Protein AF-A0A9W8HP41-F1 (afdb_monomer_lite)

InterPro domains:
  IPR009828 CYRIA/CYRIB, Rac1 binding domain [PF07159] (8-121)
  IPR039789 CYFIP-related Rac1 interactor [PTHR12422] (8-121)

Organism: NCBI:txid2761395

Radius of gyration: 20.47 Å; chains: 1; bounding box: 47×19×61 Å

Sequence (121 aa):
QRNAQYVKETFPEGDMVLRTGYELLERVRRYEDGSNEVRTAISQPTPENEAAAWQKIGPSVALLKECFEFAQSVEGVIPQILNELCNHATDEDAGRSDKNRGLARLLADLMQNAFAFDVLK

Foldseek 3Di:
DVLLVLCCVPPVLLVVLLVLLVVLLVVLVVQDDLVVLVVCCVVPVDPVSVVSSCVNCVVVVVSVVSVVVSVVSLVVRLVVLVCLLPVVVPDDDPVVVSNNVSSVVSNVSSVVSVVSVVVSD

pLDDT: mean 85.66, std 11.81, range [51.47, 97.75]

Structure (mmCIF, N/CA/C/O backbone):
data_AF-A0A9W8HP41-F1
#
_entry.id   AF-A0A9W8HP41-F1
#
loop_
_atom_site.group_PDB
_atom_site.id
_atom_site.type_symbol
_atom_site.label_atom_id
_atom_site.label_alt_id
_atom_site.label_comp_id
_atom_site.label_asym_id
_atom_site.label_entity_id
_atom_site.label_seq_id
_atom_site.pdbx_PDB_ins_code
_atom_site.Cartn_x
_atom_site.Cartn_y
_atom_site.Cartn_z
_atom_site.occupancy
_atom_site.B_iso_or_equiv
_atom_site.auth_seq_id
_atom_site.auth_comp_id
_atom_site.auth_asym_id
_atom_site.auth_atom_id
_atom_site.pdbx_PDB_model_num
ATOM 1 N N . GLN A 1 1 ? 0.804 4.533 -26.422 1.00 51.47 1 GLN A N 1
ATOM 2 C CA . GLN A 1 1 ? 0.053 3.265 -26.567 1.00 51.47 1 GLN A CA 1
ATOM 3 C C . GLN A 1 1 ? 0.988 2.055 -26.653 1.00 51.47 1 GLN A C 1
ATOM 5 O O . GLN A 1 1 ? 0.864 1.187 -25.804 1.00 51.47 1 GLN A O 1
ATOM 10 N N . ARG A 1 2 ? 1.987 2.032 -27.553 1.00 55.44 2 ARG A N 1
ATOM 11 C CA . ARG A 1 2 ? 2.953 0.917 -27.698 1.00 55.44 2 ARG A CA 1
ATOM 12 C C . ARG A 1 2 ? 3.753 0.563 -26.422 1.00 55.44 2 ARG A C 1
ATOM 14 O O . ARG A 1 2 ? 3.893 -0.610 -26.106 1.00 55.44 2 ARG A O 1
ATOM 21 N N . ASN A 1 3 ? 4.185 1.557 -25.639 1.00 59.59 3 ASN A N 1
ATOM 22 C CA . ASN A 1 3 ? 4.980 1.320 -24.416 1.00 59.59 3 ASN A CA 1
ATOM 23 C C . ASN A 1 3 ? 4.161 0.698 -23.273 1.00 59.59 3 ASN A C 1
ATOM 25 O O . ASN A 1 3 ? 4.657 -0.164 -22.560 1.00 59.59 3 ASN A O 1
ATOM 29 N N . ALA A 1 4 ? 2.896 1.102 -23.120 1.00 61.91 4 ALA A N 1
ATOM 30 C CA . ALA A 1 4 ? 2.007 0.551 -22.096 1.00 61.91 4 ALA A CA 1
ATOM 31 C C . ALA A 1 4 ? 1.633 -0.911 -22.386 1.00 61.91 4 ALA A C 1
ATOM 33 O O . ALA A 1 4 ? 1.450 -1.694 -21.462 1.00 61.91 4 ALA A O 1
ATOM 34 N N . GLN A 1 5 ? 1.538 -1.281 -23.666 1.00 64.56 5 GLN A N 1
ATOM 35 C CA . GLN A 1 5 ? 1.289 -2.660 -24.071 1.00 64.56 5 GLN A CA 1
ATOM 36 C C . GLN A 1 5 ? 2.513 -3.555 -23.829 1.00 64.56 5 GLN A C 1
ATOM 38 O O . GLN A 1 5 ? 2.362 -4.616 -23.240 1.00 64.56 5 GLN A O 1
ATOM 43 N N . TYR A 1 6 ? 3.724 -3.085 -24.153 1.00 67.62 6 TYR A N 1
ATOM 44 C CA . TYR A 1 6 ? 4.960 -3.816 -23.847 1.00 67.62 6 TYR A CA 1
ATOM 45 C C . TYR A 1 6 ? 5.128 -4.092 -22.348 1.00 67.62 6 TYR A C 1
ATOM 47 O O . TYR A 1 6 ? 5.444 -5.212 -21.959 1.00 67.62 6 TYR A O 1
ATOM 55 N N . VAL A 1 7 ? 4.894 -3.086 -21.500 1.00 67.44 7 VAL A N 1
ATOM 56 C CA . VAL A 1 7 ? 4.989 -3.249 -20.042 1.00 67.44 7 VAL A CA 1
ATOM 57 C C . VAL A 1 7 ? 3.965 -4.266 -19.539 1.00 67.44 7 VAL A C 1
ATOM 59 O O . VAL A 1 7 ? 4.316 -5.117 -18.736 1.00 67.44 7 VAL A O 1
ATOM 62 N N . LYS A 1 8 ? 2.733 -4.241 -20.058 1.00 69.12 8 LYS A N 1
ATOM 63 C CA . LYS A 1 8 ? 1.703 -5.230 -19.705 1.00 69.12 8 LYS A CA 1
ATOM 64 C C . LYS A 1 8 ? 2.034 -6.649 -20.160 1.00 69.12 8 LYS A C 1
ATOM 66 O O . LYS A 1 8 ? 1.660 -7.591 -19.479 1.00 69.12 8 LYS A O 1
ATOM 71 N N . GLU A 1 9 ? 2.693 -6.802 -21.303 1.00 71.81 9 GLU A N 1
ATOM 72 C CA . GLU A 1 9 ? 3.091 -8.111 -21.835 1.00 71.81 9 GLU A CA 1
ATOM 73 C C . GLU A 1 9 ? 4.355 -8.657 -21.151 1.00 71.81 9 GLU A C 1
ATOM 75 O O . GLU A 1 9 ? 4.488 -9.866 -21.001 1.00 71.81 9 GLU A O 1
ATOM 80 N N . THR A 1 10 ? 5.268 -7.779 -20.721 1.00 70.38 10 THR A N 1
ATOM 81 C CA . THR A 1 10 ? 6.587 -8.164 -20.179 1.00 70.38 10 THR A CA 1
ATOM 82 C C . THR A 1 10 ? 6.612 -8.206 -18.649 1.00 70.38 10 THR A C 1
ATOM 84 O O . THR A 1 10 ? 7.322 -9.022 -18.077 1.00 70.38 10 THR A O 1
ATOM 87 N N . PHE A 1 11 ? 5.841 -7.340 -17.986 1.00 79.62 11 PHE A N 1
ATOM 88 C CA . PHE A 1 11 ? 5.717 -7.253 -16.525 1.00 79.62 11 PHE A CA 1
ATOM 89 C C . PHE A 1 11 ? 4.243 -7.089 -16.114 1.00 79.62 11 PHE A C 1
ATOM 91 O O . PHE A 1 11 ? 3.868 -6.057 -15.538 1.00 79.62 11 PHE A O 1
ATOM 98 N N . PRO A 1 12 ? 3.377 -8.076 -16.416 1.00 82.81 12 PRO A N 1
ATOM 99 C CA . PRO A 1 12 ? 1.970 -8.029 -16.023 1.00 82.81 12 PRO A CA 1
ATOM 100 C C . PRO A 1 12 ? 1.800 -7.906 -14.502 1.00 82.81 12 PRO A C 1
ATOM 102 O O . PRO A 1 12 ? 0.888 -7.216 -14.041 1.00 82.81 12 PRO A O 1
ATOM 105 N N . GLU A 1 13 ? 2.703 -8.503 -13.720 1.00 85.38 13 GLU A N 1
ATOM 106 C CA . GLU A 1 13 ? 2.719 -8.407 -12.260 1.00 85.38 13 GLU A CA 1
ATOM 107 C C . GLU A 1 13 ? 2.963 -6.967 -11.798 1.00 85.38 13 GLU A C 1
ATOM 109 O O . GLU A 1 13 ? 2.302 -6.497 -10.878 1.00 85.38 13 GLU A O 1
ATOM 114 N N . GLY A 1 14 ? 3.854 -6.226 -12.463 1.00 86.31 14 GLY A N 1
ATOM 115 C CA . GLY A 1 14 ? 4.150 -4.840 -12.101 1.00 86.31 14 GLY A CA 1
ATOM 116 C C . GLY A 1 14 ? 2.981 -3.884 -12.351 1.00 86.31 14 GLY A C 1
ATOM 117 O O . GLY A 1 14 ? 2.688 -3.044 -11.500 1.00 86.31 14 GLY A O 1
ATOM 118 N N . ASP A 1 15 ? 2.271 -4.035 -13.476 1.00 87.38 15 ASP A N 1
ATOM 119 C CA . ASP A 1 15 ? 1.050 -3.257 -13.755 1.00 87.38 15 ASP A CA 1
ATOM 120 C C . ASP A 1 15 ? -0.068 -3.598 -12.758 1.00 87.38 15 ASP A C 1
ATOM 122 O O . ASP A 1 15 ? -0.779 -2.705 -12.296 1.00 87.38 15 ASP A O 1
ATOM 126 N N . MET A 1 16 ? -0.206 -4.876 -12.388 1.00 89.81 16 MET A N 1
ATOM 127 C CA . MET A 1 16 ? -1.174 -5.315 -11.381 1.00 89.81 16 MET A CA 1
ATOM 128 C C . MET A 1 16 ? -0.868 -4.705 -10.010 1.00 89.81 16 MET A C 1
ATOM 130 O O . MET A 1 16 ? -1.746 -4.074 -9.423 1.00 89.81 16 MET A O 1
ATOM 134 N N . VAL A 1 17 ? 0.380 -4.819 -9.544 1.00 92.75 17 VAL A N 1
ATOM 135 C CA . VAL A 1 17 ? 0.828 -4.253 -8.264 1.00 92.75 17 VAL A CA 1
ATOM 136 C C . VAL A 1 17 ? 0.589 -2.747 -8.230 1.00 92.75 17 VAL A C 1
ATOM 138 O O . VAL A 1 17 ? 0.021 -2.245 -7.264 1.00 92.75 17 VAL A O 1
ATOM 141 N N . LEU A 1 18 ? 0.933 -2.020 -9.296 1.00 91.19 18 LEU A N 1
ATOM 142 C CA . LEU A 1 18 ? 0.720 -0.574 -9.351 1.00 91.19 18 LEU A CA 1
ATOM 143 C C . LEU A 1 18 ? -0.768 -0.192 -9.230 1.00 91.19 18 LEU A C 1
ATOM 145 O O . LEU A 1 18 ? -1.107 0.745 -8.505 1.00 91.19 18 LEU A O 1
ATOM 149 N N . ARG A 1 19 ? -1.672 -0.920 -9.901 1.00 91.88 19 ARG A N 1
ATOM 150 C CA . ARG A 1 19 ? -3.123 -0.679 -9.790 1.00 91.88 19 ARG A CA 1
ATOM 151 C C . ARG A 1 19 ? -3.645 -0.957 -8.388 1.00 91.88 19 ARG A C 1
ATOM 153 O O . ARG A 1 19 ? -4.352 -0.114 -7.839 1.00 91.88 19 ARG A O 1
ATOM 160 N N . THR A 1 20 ? -3.254 -2.086 -7.800 1.00 93.81 20 THR A N 1
ATOM 161 C CA . THR A 1 20 ? -3.591 -2.424 -6.413 1.00 93.81 20 THR A CA 1
ATOM 162 C C . THR A 1 20 ? -3.103 -1.340 -5.454 1.00 93.81 20 THR A C 1
ATOM 164 O O . THR A 1 20 ? -3.847 -0.925 -4.568 1.00 93.81 20 THR A O 1
ATOM 167 N N . GLY A 1 21 ? -1.900 -0.803 -5.677 1.00 93.31 21 GLY A N 1
ATOM 168 C CA . GLY A 1 21 ? -1.359 0.313 -4.905 1.00 93.31 21 GLY A CA 1
ATOM 169 C C . GLY A 1 21 ? -2.227 1.572 -4.971 1.00 93.31 21 GLY A C 1
ATOM 170 O O . GLY A 1 21 ? -2.440 2.218 -3.947 1.00 93.31 21 GLY A O 1
ATOM 171 N N . TYR A 1 22 ? -2.770 1.937 -6.138 1.00 93.62 22 TYR A N 1
ATOM 172 C CA . TYR A 1 22 ? -3.678 3.090 -6.247 1.00 93.62 22 TYR A CA 1
ATOM 173 C C . TYR A 1 22 ? -5.016 2.864 -5.535 1.00 93.62 22 TYR A C 1
ATOM 175 O O . TYR A 1 22 ? -5.507 3.766 -4.855 1.00 93.62 22 TYR A O 1
ATOM 183 N N . GLU A 1 23 ? -5.595 1.670 -5.657 1.00 94.25 23 GLU A N 1
ATOM 184 C CA . GLU A 1 23 ? -6.851 1.316 -4.984 1.00 94.25 23 GLU A CA 1
ATOM 185 C C . GLU A 1 23 ? -6.697 1.308 -3.458 1.00 94.25 23 GLU A C 1
ATOM 187 O O . GLU A 1 23 ? -7.538 1.852 -2.736 1.00 94.25 23 GLU A O 1
ATOM 192 N N . LEU A 1 24 ? -5.596 0.741 -2.957 1.00 94.50 24 LEU A N 1
ATOM 193 C CA . LEU A 1 24 ? -5.273 0.737 -1.534 1.00 94.50 24 LEU A CA 1
ATOM 194 C C . LEU A 1 24 ? -5.016 2.149 -1.006 1.00 94.50 24 LEU A C 1
ATOM 196 O O . LEU A 1 24 ? -5.510 2.484 0.068 1.00 94.50 24 LEU A O 1
ATOM 200 N N . LEU A 1 25 ? -4.321 3.003 -1.763 1.00 92.75 25 LEU A N 1
ATOM 201 C CA . LEU A 1 25 ? -4.071 4.388 -1.360 1.00 92.75 25 LEU A CA 1
ATOM 202 C C . LEU A 1 25 ? -5.382 5.162 -1.150 1.00 92.75 25 LEU A C 1
ATOM 204 O O . LEU A 1 25 ? -5.532 5.882 -0.164 1.00 92.75 25 LEU A O 1
ATOM 208 N N . GLU A 1 26 ? -6.359 4.987 -2.043 1.00 92.69 26 GLU A N 1
ATOM 209 C CA . GLU A 1 26 ? -7.681 5.608 -1.901 1.00 92.69 26 GLU A CA 1
ATOM 210 C C . GLU A 1 26 ? -8.442 5.099 -0.673 1.00 92.69 26 GLU A C 1
ATOM 212 O O . GLU A 1 26 ? -9.148 5.869 -0.019 1.00 92.69 26 GLU A O 1
ATOM 217 N N . ARG A 1 27 ? -8.274 3.822 -0.316 1.00 92.94 27 ARG A N 1
ATOM 218 C CA . ARG A 1 27 ? -8.858 3.255 0.906 1.00 92.94 27 ARG A CA 1
ATOM 219 C C . ARG A 1 27 ? -8.177 3.789 2.161 1.00 92.94 27 ARG A C 1
ATOM 221 O O . ARG A 1 27 ? -8.878 4.164 3.095 1.00 92.94 27 ARG A O 1
ATOM 228 N N . VAL A 1 28 ? -6.848 3.897 2.165 1.00 91.31 28 VAL A N 1
ATOM 229 C CA . VAL A 1 28 ? -6.081 4.482 3.279 1.00 91.31 28 VAL A CA 1
ATOM 230 C C . VAL A 1 28 ? -6.448 5.949 3.492 1.00 91.31 28 VAL A C 1
ATOM 232 O O . VAL A 1 28 ? -6.628 6.371 4.626 1.00 91.31 28 VAL A O 1
ATOM 235 N N . ARG A 1 29 ? -6.668 6.727 2.427 1.00 89.50 29 ARG A N 1
ATOM 236 C CA . ARG A 1 29 ? -7.116 8.130 2.539 1.00 89.50 29 ARG A CA 1
ATOM 237 C C . ARG A 1 29 ? -8.471 8.304 3.221 1.00 89.50 29 ARG A C 1
ATOM 239 O O . ARG A 1 29 ? -8.741 9.368 3.767 1.00 89.50 29 ARG A O 1
ATOM 246 N N . ARG A 1 30 ? -9.337 7.294 3.139 1.00 88.50 30 ARG A N 1
ATOM 247 C CA . ARG A 1 30 ? -10.685 7.292 3.732 1.00 88.50 30 ARG A CA 1
ATOM 248 C C . ARG A 1 30 ? -10.738 6.524 5.047 1.00 88.50 30 ARG A C 1
ATOM 250 O O . ARG A 1 30 ? -11.824 6.246 5.545 1.00 88.50 30 ARG A O 1
ATOM 257 N N . TYR A 1 31 ? -9.580 6.139 5.569 1.00 85.25 31 TYR A N 1
ATOM 258 C CA . TYR A 1 31 ? -9.466 5.445 6.832 1.00 85.25 31 TYR A CA 1
ATOM 259 C C . TYR A 1 31 ? -10.028 6.310 7.964 1.00 85.25 31 TYR A C 1
ATOM 261 O O . TYR A 1 31 ? -9.583 7.436 8.176 1.00 85.25 31 TYR A O 1
ATOM 269 N N . GLU A 1 32 ? -10.988 5.765 8.706 1.00 81.75 32 GLU A N 1
ATOM 270 C CA . GLU A 1 32 ? -11.454 6.358 9.954 1.00 81.75 32 GLU A CA 1
ATOM 271 C C . GLU A 1 32 ? -10.706 5.722 11.123 1.00 81.75 32 GLU A C 1
ATOM 273 O O . GLU A 1 32 ? -10.647 4.493 11.246 1.00 81.75 32 GLU A O 1
ATOM 278 N N . ASP A 1 33 ? -10.150 6.550 12.008 1.00 78.81 33 ASP A N 1
ATOM 279 C CA . ASP A 1 33 ? -9.578 6.034 13.241 1.00 78.81 33 ASP A CA 1
ATOM 280 C C . ASP A 1 33 ? -10.698 5.564 14.186 1.00 78.81 33 ASP A C 1
ATOM 282 O O . ASP A 1 33 ? -11.700 6.243 14.393 1.00 78.81 33 ASP A O 1
ATOM 286 N N . GLY A 1 34 ? -10.548 4.356 14.733 1.00 88.69 34 GLY A N 1
ATOM 287 C CA . GLY A 1 34 ? -11.446 3.804 15.755 1.00 88.69 34 GLY A CA 1
ATOM 288 C C . GLY A 1 34 ? -10.999 4.146 17.175 1.00 88.69 34 GLY A C 1
ATOM 289 O O . GLY A 1 34 ? -11.253 3.390 18.113 1.00 88.69 34 GLY A O 1
ATOM 290 N N . SER A 1 35 ? -10.221 5.222 17.341 1.00 90.88 35 SER A N 1
ATOM 291 C CA . SER A 1 35 ? -9.521 5.489 18.599 1.00 90.88 35 SER A CA 1
ATOM 292 C C . SER A 1 35 ? -10.487 5.834 19.731 1.00 90.88 35 SER A C 1
ATOM 294 O O . SER A 1 35 ? -10.222 5.512 20.889 1.00 90.88 35 SER A O 1
ATOM 296 N N . ASN A 1 36 ? -11.626 6.450 19.412 1.00 93.75 36 ASN A N 1
ATOM 297 C CA . ASN A 1 36 ? -12.650 6.808 20.388 1.00 93.75 36 ASN A CA 1
ATOM 298 C C . ASN A 1 36 ? -13.391 5.580 20.917 1.00 93.75 36 ASN A C 1
ATOM 300 O O . ASN A 1 36 ? -13.557 5.447 22.130 1.00 93.75 36 ASN A O 1
ATOM 304 N N . GLU A 1 37 ? -13.781 4.663 20.037 1.00 95.38 37 GLU A N 1
ATOM 305 C CA . GLU A 1 37 ? -14.442 3.410 20.387 1.00 95.38 37 GLU A CA 1
ATOM 306 C C . GLU A 1 37 ? -13.507 2.540 21.229 1.00 95.38 37 GLU A C 1
ATOM 308 O O . GLU A 1 37 ? -13.912 2.033 22.272 1.00 95.38 37 GLU A O 1
ATOM 313 N N . VAL A 1 38 ? -12.224 2.463 20.856 1.00 95.12 38 VAL A N 1
ATOM 314 C CA . VAL A 1 38 ? -11.201 1.759 21.644 1.00 95.12 38 VAL A CA 1
ATOM 315 C C . VAL A 1 38 ? -11.014 2.395 23.022 1.00 95.12 38 VAL A C 1
ATOM 317 O O . VAL A 1 38 ? -11.052 1.687 24.026 1.00 95.12 38 VAL A O 1
ATOM 320 N N . ARG A 1 39 ? -10.849 3.725 23.113 1.00 96.69 39 ARG A N 1
ATOM 321 C CA . ARG A 1 39 ? -10.736 4.414 24.415 1.00 96.69 39 ARG A CA 1
ATOM 322 C C . ARG A 1 39 ? -11.969 4.177 25.282 1.00 96.69 39 ARG A C 1
ATOM 324 O O . ARG A 1 39 ? -11.825 3.983 26.488 1.00 96.69 39 ARG A O 1
ATOM 331 N N . THR A 1 40 ? -13.154 4.187 24.677 1.00 96.62 40 THR A N 1
ATOM 332 C CA . THR A 1 40 ? -14.427 3.952 25.368 1.00 96.62 40 THR A CA 1
ATOM 333 C C . THR A 1 40 ? -14.501 2.528 25.899 1.00 96.62 40 THR A C 1
ATOM 335 O O . THR A 1 40 ? -14.761 2.355 27.083 1.00 96.62 40 THR A O 1
ATOM 338 N N . ALA A 1 41 ? -14.181 1.525 25.081 1.00 97.25 41 ALA A N 1
ATOM 339 C CA . ALA A 1 41 ? -14.147 0.126 25.500 1.00 97.25 41 ALA A CA 1
ATOM 340 C C . ALA A 1 41 ? -13.116 -0.137 26.610 1.00 97.25 41 ALA A C 1
ATOM 342 O O . ALA A 1 41 ? -13.411 -0.853 27.559 1.00 97.25 41 ALA A O 1
ATOM 343 N N . ILE A 1 42 ? -11.936 0.494 26.548 1.00 96.56 42 ILE A N 1
ATOM 344 C CA . ILE A 1 42 ? -10.918 0.395 27.608 1.00 96.56 42 ILE A CA 1
ATOM 345 C C . ILE A 1 42 ? -11.398 1.060 28.906 1.00 96.56 42 ILE A C 1
ATOM 347 O O . ILE A 1 42 ? -11.191 0.524 29.992 1.00 96.56 42 ILE A O 1
ATOM 351 N N . SER A 1 43 ? -12.024 2.236 28.807 1.00 97.56 43 SER A N 1
ATOM 352 C CA . SER A 1 43 ? -12.473 3.003 29.978 1.00 97.56 43 SER A CA 1
ATOM 353 C C . SER A 1 43 ? -13.751 2.433 30.602 1.00 97.56 43 SER A C 1
ATOM 355 O O . SER A 1 43 ? -13.982 2.607 31.797 1.00 97.56 43 SER A O 1
ATOM 357 N N . GLN A 1 44 ? -14.598 1.788 29.797 1.00 97.25 44 GLN A N 1
ATOM 358 C CA . GLN A 1 44 ? -15.888 1.211 30.171 1.00 97.25 44 GLN A CA 1
ATOM 359 C C . GLN A 1 44 ? -16.055 -0.152 29.474 1.00 97.25 44 GLN A C 1
ATOM 361 O O . GLN A 1 44 ? -16.713 -0.230 28.430 1.00 97.25 44 GLN A O 1
ATOM 366 N N . PRO A 1 45 ? -15.464 -1.225 30.028 1.00 94.94 45 PRO A N 1
ATOM 367 C CA . PRO A 1 45 ? -15.476 -2.547 29.412 1.00 94.94 45 PRO A CA 1
ATOM 368 C C . PRO A 1 45 ? -16.844 -3.211 29.598 1.00 94.94 45 PRO A C 1
ATOM 370 O O . PRO A 1 45 ? -17.096 -3.914 30.577 1.00 94.94 45 PRO A O 1
ATOM 373 N N . THR A 1 46 ? -17.754 -2.941 28.664 1.00 97.75 46 THR A N 1
ATOM 374 C CA . THR A 1 46 ? -19.028 -3.654 28.524 1.00 97.75 46 THR A CA 1
ATOM 375 C C . THR A 1 46 ? -19.033 -4.432 27.209 1.00 97.75 46 THR A C 1
ATOM 377 O O . THR A 1 46 ? -18.362 -4.011 26.261 1.00 97.75 46 THR A O 1
ATOM 380 N N . PRO A 1 47 ? -19.809 -5.528 27.101 1.00 97.56 47 PRO A N 1
ATOM 381 C CA . PRO A 1 47 ? -19.908 -6.294 25.859 1.00 97.56 47 PRO A CA 1
ATOM 382 C C . PRO A 1 47 ? -20.284 -5.435 24.642 1.00 97.56 47 PRO A C 1
ATOM 384 O O . PRO A 1 47 ? -19.796 -5.667 23.539 1.00 97.56 47 PRO A O 1
ATOM 387 N N . GLU A 1 48 ? -21.121 -4.415 24.835 1.00 97.69 48 GLU A N 1
ATOM 388 C CA . GLU A 1 48 ? -21.553 -3.494 23.781 1.00 97.69 48 GLU A CA 1
ATOM 389 C C . GLU A 1 48 ? -20.410 -2.586 23.316 1.00 97.69 48 GLU A C 1
ATOM 391 O O . GLU A 1 48 ? -20.202 -2.428 22.112 1.00 97.69 48 GLU A O 1
ATOM 396 N N . ASN A 1 49 ? -19.645 -2.018 24.254 1.00 96.88 49 ASN A N 1
ATOM 397 C CA . ASN A 1 49 ? -18.516 -1.146 23.935 1.00 96.88 49 ASN A CA 1
ATOM 398 C C . ASN A 1 49 ? -17.370 -1.930 23.281 1.00 96.88 49 ASN A C 1
ATOM 400 O O . ASN A 1 49 ? -16.769 -1.450 22.319 1.00 96.88 49 ASN A O 1
ATOM 404 N N . GLU A 1 50 ? -17.095 -3.147 23.755 1.00 96.56 50 GLU A N 1
ATOM 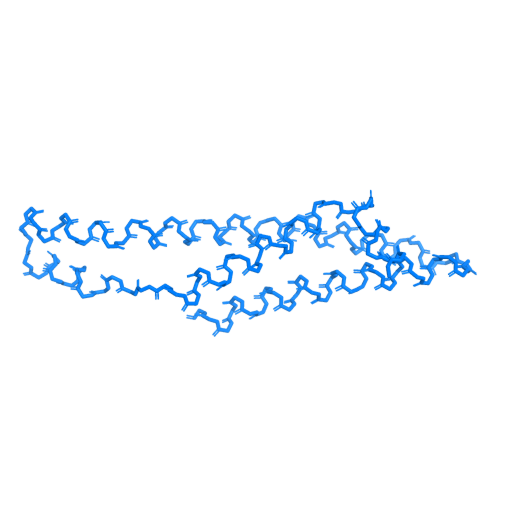405 C CA . GLU A 1 50 ? -16.114 -4.049 23.142 1.00 96.56 50 GLU A CA 1
ATOM 406 C C . GLU A 1 50 ? -16.520 -4.437 21.717 1.00 96.56 50 GLU A C 1
ATOM 408 O O . GLU A 1 50 ? -15.701 -4.360 20.799 1.00 96.56 50 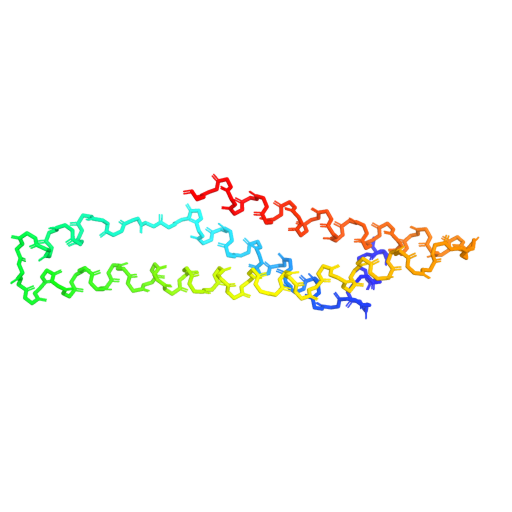GLU A O 1
ATOM 413 N N . ALA A 1 51 ? -17.792 -4.791 21.500 1.00 96.75 51 ALA A N 1
ATOM 414 C CA . ALA A 1 51 ? -18.306 -5.111 20.173 1.00 96.75 51 ALA A CA 1
ATOM 415 C C . ALA A 1 51 ? -18.234 -3.906 19.223 1.00 96.75 51 ALA A C 1
ATOM 417 O O . ALA A 1 51 ? -17.828 -4.065 18.070 1.00 96.75 51 ALA A O 1
ATOM 418 N N . ALA A 1 52 ? -18.574 -2.704 19.699 1.00 95.25 52 ALA A N 1
ATOM 419 C CA . ALA A 1 52 ? -18.475 -1.475 18.916 1.00 95.25 52 ALA A CA 1
ATOM 420 C C . ALA A 1 52 ? -17.022 -1.168 18.519 1.00 95.25 52 ALA A C 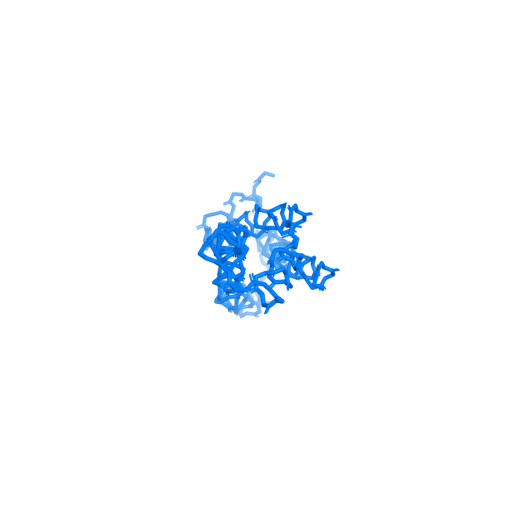1
ATOM 422 O O . ALA A 1 52 ? -16.745 -0.906 17.347 1.00 95.25 52 ALA A O 1
ATOM 423 N N . ALA A 1 53 ? -16.081 -1.277 19.464 1.00 95.56 53 ALA A N 1
ATOM 424 C CA . ALA A 1 53 ? -14.657 -1.120 19.184 1.00 95.56 53 ALA A CA 1
ATOM 425 C C . ALA A 1 53 ? -14.168 -2.159 18.171 1.00 95.56 53 ALA A C 1
ATOM 427 O O . ALA A 1 53 ? -13.532 -1.790 17.187 1.00 95.56 53 ALA A O 1
ATOM 428 N N . TRP A 1 54 ? -14.521 -3.434 18.352 1.00 94.88 54 TRP A N 1
ATOM 429 C CA . TRP A 1 54 ? -14.143 -4.513 17.439 1.00 94.88 54 TRP A CA 1
ATOM 430 C C . TRP A 1 54 ? -14.665 -4.292 16.015 1.00 94.88 54 TRP A C 1
ATOM 432 O O . TRP A 1 54 ? -13.910 -4.414 15.049 1.00 94.88 54 TRP A O 1
ATOM 442 N N . GLN A 1 55 ? -15.941 -3.923 15.872 1.00 94.69 55 GLN A N 1
ATOM 443 C CA . GLN A 1 55 ? -16.547 -3.629 14.571 1.00 94.69 55 GLN A CA 1
ATOM 444 C C . GLN A 1 55 ? -15.888 -2.433 13.885 1.00 94.69 55 GLN A C 1
ATOM 446 O O . GLN A 1 55 ? -15.724 -2.450 12.665 1.00 94.69 55 GLN A O 1
ATOM 451 N N . LYS A 1 56 ? -15.480 -1.421 14.657 1.00 93.50 56 LYS A N 1
ATOM 452 C CA . LYS A 1 56 ? -14.802 -0.239 14.127 1.00 93.50 56 LYS A CA 1
ATOM 453 C C . LYS A 1 56 ? -13.370 -0.546 13.680 1.00 93.50 56 LYS A C 1
ATOM 455 O O . LYS A 1 56 ? -12.982 -0.146 12.588 1.00 93.50 56 LYS A O 1
ATOM 460 N N . ILE A 1 57 ? -12.591 -1.272 14.487 1.00 92.94 57 ILE A N 1
ATOM 461 C CA . ILE A 1 57 ? -11.164 -1.525 14.212 1.00 92.94 57 ILE A CA 1
ATOM 462 C C . ILE A 1 57 ? -10.912 -2.705 13.270 1.00 92.94 57 ILE A C 1
ATOM 464 O O . ILE A 1 57 ? -9.860 -2.762 12.639 1.00 92.94 57 ILE A O 1
ATOM 468 N N . GLY A 1 58 ? -11.835 -3.663 13.165 1.00 92.50 58 GLY A N 1
ATOM 469 C CA . GLY A 1 58 ? -11.660 -4.851 12.324 1.00 92.50 58 GLY A CA 1
ATOM 470 C C . GLY A 1 58 ? -11.325 -4.514 10.862 1.00 92.50 58 GLY A C 1
ATOM 471 O O . GLY A 1 58 ? -10.299 -4.982 10.359 1.00 92.50 58 GLY A O 1
ATOM 472 N N . PRO A 1 59 ? -12.119 -3.660 10.183 1.00 92.69 59 PRO A N 1
ATOM 473 C CA . PRO A 1 59 ? -11.826 -3.205 8.822 1.00 92.69 59 PRO A CA 1
ATOM 474 C C . PRO A 1 59 ? -10.495 -2.451 8.714 1.00 92.69 59 PRO A C 1
ATOM 476 O O . PRO A 1 59 ? -9.756 -2.632 7.748 1.00 92.69 59 PRO A O 1
ATOM 479 N N . SER A 1 60 ? -10.170 -1.645 9.726 1.00 90.31 60 SER A N 1
ATOM 480 C CA . SER A 1 60 ? -8.916 -0.897 9.832 1.00 90.31 60 SER A CA 1
ATOM 481 C C . SER A 1 60 ? -7.697 -1.821 9.852 1.00 90.31 60 SER A C 1
ATOM 483 O O . SER A 1 60 ? -6.763 -1.638 9.076 1.00 90.31 60 SER A O 1
ATOM 485 N N . VAL A 1 61 ? -7.725 -2.865 10.682 1.00 91.62 61 VAL A N 1
ATOM 486 C CA . VAL A 1 61 ? -6.647 -3.863 10.772 1.00 91.62 61 VAL A CA 1
ATOM 487 C C . VAL A 1 61 ? -6.539 -4.686 9.486 1.00 91.62 61 VAL A C 1
ATOM 489 O O . VAL A 1 61 ? -5.428 -4.968 9.035 1.00 91.62 61 VAL A O 1
ATOM 492 N N . ALA A 1 62 ? -7.668 -5.034 8.863 1.00 93.19 62 ALA A N 1
ATOM 493 C CA . ALA A 1 62 ? -7.673 -5.714 7.570 1.00 93.19 62 ALA A CA 1
ATOM 494 C C . ALA A 1 62 ? -6.990 -4.866 6.484 1.00 93.19 62 ALA A C 1
ATOM 496 O O . ALA A 1 62 ? -6.113 -5.368 5.786 1.00 93.19 62 ALA A O 1
ATOM 497 N N . LEU A 1 63 ? -7.302 -3.567 6.407 1.00 93.06 63 LEU A N 1
ATOM 498 C CA . LEU A 1 63 ? -6.642 -2.652 5.474 1.00 93.06 63 LEU A CA 1
ATOM 499 C C . LEU A 1 63 ? -5.133 -2.544 5.740 1.00 93.06 63 LEU A C 1
ATOM 501 O O . LEU A 1 63 ? -4.347 -2.568 4.798 1.00 93.06 63 LEU A O 1
ATOM 505 N N . LEU A 1 64 ? -4.707 -2.474 7.005 1.00 91.50 64 LEU A N 1
ATOM 506 C CA . LEU A 1 64 ? -3.281 -2.450 7.354 1.00 91.50 64 LEU A CA 1
ATOM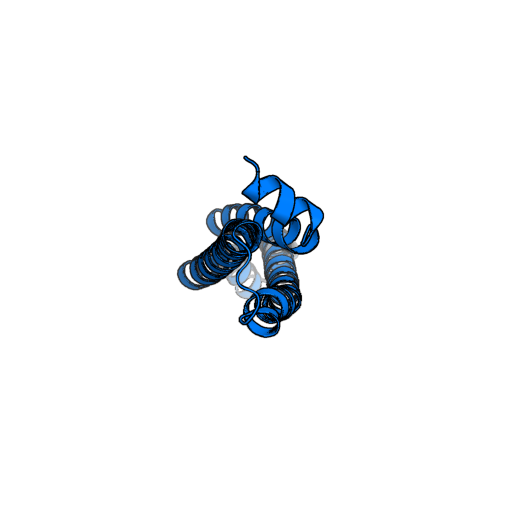 507 C C . LEU A 1 64 ? -2.551 -3.721 6.895 1.00 91.50 64 LEU A C 1
ATOM 509 O O . LEU A 1 64 ? -1.428 -3.635 6.395 1.00 91.50 64 LEU A O 1
ATOM 513 N N . LYS A 1 65 ? -3.191 -4.889 7.023 1.00 94.38 65 LYS A N 1
ATOM 514 C CA . LYS A 1 65 ? -2.661 -6.160 6.510 1.00 94.38 65 LYS A CA 1
ATOM 515 C C . LYS A 1 65 ? -2.511 -6.131 4.989 1.00 94.38 65 LYS A C 1
ATOM 517 O O . LYS A 1 65 ? -1.463 -6.517 4.485 1.00 94.38 65 LYS A O 1
ATOM 522 N N . GLU A 1 66 ? -3.508 -5.623 4.271 1.00 94.88 66 GLU A N 1
ATOM 523 C CA . GLU A 1 66 ? -3.436 -5.494 2.811 1.00 94.88 66 GLU A CA 1
ATOM 524 C C . GLU A 1 66 ? -2.324 -4.528 2.366 1.00 94.88 66 GLU A C 1
ATOM 526 O O . GLU A 1 66 ? -1.594 -4.817 1.420 1.00 94.88 66 GLU A O 1
ATOM 531 N N . CYS A 1 67 ? -2.126 -3.413 3.078 1.00 92.56 67 CYS A N 1
ATOM 532 C CA . CYS A 1 67 ? -1.006 -2.500 2.825 1.00 92.56 67 CYS A CA 1
ATOM 533 C C . CYS A 1 67 ? 0.357 -3.176 3.044 1.00 92.56 67 CYS A C 1
ATOM 535 O O . CYS A 1 67 ? 1.301 -2.923 2.294 1.00 92.56 67 CYS A O 1
ATOM 537 N N . PHE A 1 68 ? 0.471 -4.039 4.057 1.00 92.50 68 PHE A N 1
ATOM 538 C CA . PHE A 1 68 ? 1.684 -4.818 4.302 1.00 92.50 68 PHE A CA 1
ATOM 539 C C . PHE A 1 68 ? 1.952 -5.828 3.174 1.00 92.50 68 PHE A C 1
ATOM 541 O O . PHE A 1 68 ? 3.062 -5.880 2.649 1.00 92.50 68 PHE A O 1
ATOM 548 N N . GLU A 1 69 ? 0.935 -6.578 2.746 1.00 94.06 69 GLU A N 1
ATOM 549 C CA . GLU A 1 69 ? 1.034 -7.530 1.625 1.00 94.06 69 GLU A CA 1
ATOM 550 C C . GLU A 1 69 ? 1.378 -6.826 0.299 1.00 94.06 69 GLU A C 1
ATOM 552 O O . GLU A 1 69 ? 2.171 -7.323 -0.509 1.00 94.06 69 GLU A O 1
ATOM 557 N N . PHE A 1 70 ? 0.844 -5.621 0.088 1.00 92.50 70 PHE A N 1
ATOM 558 C CA . PHE A 1 70 ? 1.219 -4.769 -1.036 1.00 92.50 70 PHE A CA 1
ATOM 559 C C . PHE A 1 70 ? 2.701 -4.373 -0.993 1.00 92.50 70 PHE A C 1
ATOM 561 O O . PHE A 1 70 ? 3.385 -4.488 -2.010 1.00 92.50 70 PHE A O 1
ATOM 568 N N . ALA A 1 71 ? 3.229 -3.973 0.169 1.00 91.69 71 ALA A N 1
ATOM 569 C CA . ALA A 1 71 ? 4.645 -3.625 0.306 1.00 91.69 71 ALA A CA 1
ATOM 570 C C . ALA A 1 71 ? 5.568 -4.801 -0.067 1.00 91.69 71 ALA A C 1
ATOM 572 O O . ALA A 1 71 ? 6.551 -4.606 -0.781 1.00 91.69 71 ALA A O 1
ATOM 573 N N . GLN A 1 72 ? 5.205 -6.028 0.324 1.00 93.12 72 GLN A N 1
ATOM 574 C CA . GLN A 1 72 ? 5.927 -7.243 -0.077 1.00 93.12 72 GLN A CA 1
ATOM 575 C C . GLN A 1 72 ? 5.871 -7.478 -1.594 1.00 93.12 72 GLN A C 1
ATOM 577 O O . GLN A 1 72 ? 6.852 -7.895 -2.209 1.00 93.12 72 GLN A O 1
ATOM 582 N N . SER A 1 73 ? 4.733 -7.178 -2.222 1.00 92.25 73 SER A N 1
ATOM 583 C CA . SER A 1 73 ? 4.578 -7.293 -3.676 1.00 92.25 73 SER A CA 1
ATOM 584 C C . SER A 1 73 ? 5.466 -6.290 -4.422 1.00 92.25 73 SER A C 1
ATOM 586 O O . SER A 1 73 ? 6.099 -6.639 -5.419 1.00 92.25 73 SER A O 1
ATOM 588 N N . VAL A 1 74 ? 5.573 -5.058 -3.914 1.00 90.88 74 VAL A N 1
ATOM 589 C CA . VAL A 1 74 ? 6.493 -4.038 -4.443 1.00 90.88 74 VAL A CA 1
ATOM 590 C C . VAL A 1 74 ? 7.952 -4.486 -4.305 1.00 90.88 74 VAL A C 1
ATOM 592 O O . VAL A 1 74 ? 8.709 -4.389 -5.273 1.00 90.88 74 VAL A O 1
ATOM 595 N N . GLU A 1 75 ? 8.334 -5.028 -3.144 1.00 91.31 75 GLU A N 1
ATOM 596 C CA . GLU A 1 75 ? 9.675 -5.579 -2.895 1.00 91.31 75 GLU A CA 1
ATOM 597 C C . GLU A 1 75 ? 10.037 -6.691 -3.891 1.00 91.31 75 GLU A C 1
ATOM 599 O O . GLU A 1 75 ? 11.166 -6.739 -4.374 1.00 91.31 75 GLU A O 1
ATOM 604 N N . GLY A 1 76 ? 9.078 -7.545 -4.261 1.00 91.25 76 GLY A N 1
ATOM 605 C CA . GLY A 1 76 ? 9.293 -8.605 -5.248 1.00 91.25 76 GLY A CA 1
ATOM 606 C C . GLY A 1 76 ? 9.444 -8.108 -6.691 1.00 91.25 76 GLY A C 1
ATOM 607 O O . GLY A 1 76 ? 10.190 -8.702 -7.471 1.00 91.25 76 GLY A O 1
ATOM 608 N N . VAL A 1 77 ? 8.752 -7.027 -7.068 1.00 91.31 77 VAL A N 1
ATOM 609 C CA . VAL A 1 77 ? 8.715 -6.521 -8.453 1.00 91.31 77 VAL A CA 1
ATOM 610 C C . VAL A 1 77 ? 9.900 -5.605 -8.778 1.00 91.31 77 VAL A C 1
ATOM 612 O O . VAL A 1 77 ? 10.450 -5.682 -9.879 1.00 91.31 77 VAL A O 1
ATOM 615 N N . ILE A 1 78 ? 10.330 -4.752 -7.841 1.00 90.94 78 ILE A N 1
ATOM 616 C CA . ILE A 1 78 ? 11.396 -3.762 -8.087 1.00 90.94 78 ILE A CA 1
ATOM 617 C C . ILE A 1 78 ? 12.705 -4.402 -8.596 1.00 90.94 78 ILE A C 1
ATOM 619 O O . ILE A 1 78 ? 13.223 -3.930 -9.614 1.00 90.94 78 ILE A O 1
ATOM 623 N N . PRO A 1 79 ? 13.244 -5.475 -7.981 1.00 91.62 79 PRO A N 1
ATOM 624 C CA . PRO A 1 79 ? 14.474 -6.111 -8.449 1.00 91.62 79 PRO A CA 1
ATOM 625 C C . PRO A 1 79 ? 14.367 -6.647 -9.878 1.00 91.62 79 PRO A C 1
ATOM 627 O O . PRO A 1 79 ? 15.340 -6.585 -10.622 1.00 91.62 79 PRO A O 1
ATOM 630 N N . GLN A 1 80 ? 13.190 -7.130 -10.287 1.00 89.62 80 GLN A N 1
ATOM 631 C CA . GLN A 1 80 ? 12.965 -7.659 -11.635 1.00 89.62 80 GLN A CA 1
ATOM 632 C C . GLN A 1 80 ? 13.002 -6.539 -12.681 1.00 89.62 80 GLN A C 1
ATOM 634 O O . GLN A 1 80 ? 13.659 -6.673 -13.713 1.00 89.62 80 GLN A O 1
ATOM 639 N N . ILE A 1 81 ? 12.365 -5.401 -12.381 1.00 88.69 81 ILE A N 1
ATOM 640 C CA . ILE A 1 81 ? 12.412 -4.212 -13.242 1.00 88.69 81 ILE A CA 1
ATOM 641 C C . ILE A 1 81 ? 13.849 -3.683 -13.347 1.00 88.69 81 ILE A C 1
ATOM 643 O O . ILE A 1 81 ? 14.310 -3.358 -14.440 1.00 88.69 81 ILE A O 1
ATOM 647 N N . LEU A 1 82 ? 14.575 -3.616 -12.225 1.00 88.56 82 LEU A N 1
ATOM 648 C CA . LEU A 1 82 ? 15.972 -3.174 -12.206 1.00 88.56 82 LEU A CA 1
ATOM 649 C C . LEU A 1 82 ? 16.889 -4.125 -12.978 1.00 88.56 82 LEU A C 1
ATOM 651 O O . LEU A 1 82 ? 17.759 -3.660 -13.707 1.00 88.56 82 LEU A O 1
ATOM 655 N N . ASN A 1 83 ? 16.683 -5.437 -12.861 1.00 87.88 83 ASN A N 1
ATOM 656 C CA . ASN A 1 83 ? 17.432 -6.439 -13.613 1.00 87.88 83 ASN A CA 1
ATOM 657 C C . ASN A 1 83 ? 17.299 -6.206 -15.125 1.00 87.88 83 ASN A C 1
ATOM 659 O O . ASN A 1 83 ? 18.307 -6.142 -15.823 1.00 87.88 83 ASN A O 1
ATOM 663 N N . GLU A 1 84 ? 16.076 -5.998 -15.614 1.00 84.19 84 GLU A N 1
ATOM 664 C CA . GLU A 1 84 ? 15.812 -5.742 -17.035 1.00 84.19 84 GLU A CA 1
ATOM 665 C C . GLU A 1 84 ? 16.393 -4.399 -17.513 1.00 84.19 84 GLU A C 1
ATOM 667 O O . GLU A 1 84 ? 16.973 -4.304 -18.599 1.00 84.19 84 GLU A O 1
ATOM 672 N N . LEU A 1 85 ? 16.280 -3.353 -16.688 1.00 84.12 85 LEU A N 1
ATOM 673 C CA . LEU A 1 85 ? 16.832 -2.031 -16.993 1.00 84.12 85 LEU A CA 1
ATOM 674 C C . LEU A 1 85 ? 18.370 -2.033 -17.034 1.00 84.12 85 LEU A C 1
ATOM 676 O O . LEU A 1 85 ? 18.953 -1.384 -17.905 1.00 84.12 85 LEU A O 1
ATOM 680 N N . CYS A 1 86 ? 19.022 -2.747 -16.113 1.00 83.00 86 CYS A N 1
ATOM 681 C CA . CYS A 1 86 ? 20.468 -2.673 -15.896 1.00 83.00 86 CYS A CA 1
ATOM 682 C C . CYS A 1 86 ? 21.271 -3.721 -16.681 1.00 83.00 86 CYS A C 1
ATOM 684 O O . CYS A 1 86 ? 22.329 -3.387 -17.213 1.00 83.00 86 CYS A O 1
ATOM 686 N N . ASN A 1 87 ? 20.801 -4.969 -16.795 1.00 74.88 87 ASN A N 1
ATOM 687 C CA . ASN A 1 87 ? 21.623 -6.064 -17.340 1.00 74.88 87 ASN A CA 1
ATOM 688 C C . ASN A 1 87 ? 21.719 -6.104 -18.859 1.00 74.88 87 ASN A C 1
ATOM 690 O O . ASN A 1 87 ? 22.527 -6.846 -19.408 1.00 74.88 87 ASN A O 1
ATOM 694 N N . HIS A 1 88 ? 20.941 -5.282 -19.545 1.00 64.19 88 HIS A N 1
ATOM 695 C CA . HIS A 1 88 ? 20.978 -5.236 -20.993 1.00 64.19 88 HIS A CA 1
ATOM 696 C C . HIS A 1 88 ? 21.600 -3.920 -21.505 1.00 64.19 88 HIS A C 1
ATOM 698 O O . HIS A 1 88 ? 21.547 -3.646 -22.695 1.00 64.19 88 HIS A O 1
ATOM 704 N N . ALA A 1 89 ? 22.140 -3.031 -20.663 1.00 57.00 89 ALA A N 1
ATOM 705 C CA . ALA A 1 89 ? 22.475 -1.636 -21.016 1.00 57.00 89 ALA A CA 1
ATOM 706 C C . ALA A 1 89 ? 23.398 -1.411 -22.249 1.00 57.00 89 ALA A C 1
ATOM 708 O O . ALA A 1 89 ? 23.510 -0.277 -22.703 1.00 57.00 89 ALA A O 1
ATOM 709 N N . THR A 1 90 ? 24.023 -2.453 -22.805 1.00 56.72 90 THR A N 1
ATOM 710 C CA . THR A 1 90 ? 24.998 -2.392 -23.907 1.00 56.72 90 THR A CA 1
ATOM 711 C C . THR A 1 90 ? 24.446 -2.585 -25.329 1.00 56.72 90 THR A C 1
ATOM 713 O O . THR A 1 90 ? 25.200 -2.345 -26.265 1.00 56.72 90 THR A O 1
ATOM 716 N N . ASP A 1 91 ? 23.184 -2.991 -25.534 1.00 56.59 91 ASP A N 1
ATOM 717 C CA . ASP A 1 91 ? 22.643 -3.183 -26.901 1.00 56.59 91 ASP A CA 1
ATOM 718 C C . ASP A 1 91 ? 21.975 -1.907 -27.454 1.00 56.59 91 ASP A C 1
ATOM 720 O O . ASP A 1 91 ? 20.969 -1.428 -26.920 1.00 56.59 91 ASP A O 1
ATOM 724 N N . GLU A 1 92 ? 22.518 -1.372 -28.552 1.00 59.38 92 GLU A N 1
ATOM 725 C CA . GLU A 1 92 ? 22.190 -0.064 -29.150 1.00 59.38 92 GLU A CA 1
ATOM 726 C C . GLU A 1 92 ? 20.983 -0.063 -30.122 1.00 59.38 92 GLU A C 1
ATOM 728 O O . GLU A 1 92 ? 20.962 0.679 -31.104 1.00 59.38 92 GLU A O 1
ATOM 733 N N . ASP A 1 93 ? 19.935 -0.851 -29.870 1.00 63.16 93 ASP A N 1
ATOM 734 C CA . ASP A 1 93 ? 18.772 -0.905 -30.772 1.00 63.16 93 ASP A CA 1
ATOM 735 C C . ASP A 1 93 ? 17.665 0.099 -30.398 1.00 63.16 93 ASP A C 1
ATOM 737 O O . ASP A 1 93 ? 17.177 0.144 -29.268 1.00 63.16 93 ASP A O 1
ATOM 741 N N . ALA A 1 94 ? 17.159 0.864 -31.373 1.00 57.91 94 ALA A N 1
ATOM 742 C CA . ALA A 1 94 ? 16.125 1.894 -31.167 1.00 57.91 94 ALA A CA 1
ATOM 743 C C . ALA A 1 94 ? 14.830 1.380 -30.492 1.00 57.91 94 ALA A C 1
ATOM 745 O O . ALA A 1 94 ? 14.190 2.108 -29.732 1.00 57.91 94 ALA A O 1
ATOM 746 N N . GLY A 1 95 ? 14.460 0.109 -30.703 1.00 61.78 95 GLY A N 1
ATOM 747 C CA . GLY A 1 95 ? 13.315 -0.529 -30.035 1.00 61.78 95 GLY A CA 1
ATOM 748 C C . GLY A 1 95 ? 13.502 -0.734 -28.525 1.00 61.78 95 GLY A C 1
ATOM 749 O O . GLY A 1 95 ? 12.519 -0.881 -27.802 1.00 61.78 95 GLY A O 1
ATOM 750 N N . ARG A 1 96 ? 14.744 -0.707 -28.034 1.00 68.38 96 ARG A N 1
ATOM 751 C CA . ARG A 1 96 ? 15.106 -0.806 -26.616 1.00 68.38 96 ARG A CA 1
ATOM 752 C C . ARG A 1 96 ? 14.831 0.486 -25.855 1.00 68.38 96 ARG A C 1
ATOM 754 O O . ARG A 1 96 ? 14.365 0.434 -24.722 1.00 68.38 96 ARG A O 1
ATOM 761 N N . SER A 1 97 ? 15.069 1.642 -26.477 1.00 69.19 97 SER A N 1
ATOM 762 C CA . SER A 1 97 ? 14.853 2.950 -25.840 1.00 69.19 97 SER A CA 1
ATOM 763 C C . SER A 1 97 ? 13.400 3.124 -25.381 1.00 69.19 97 SER A C 1
ATOM 765 O O . SER A 1 97 ? 13.140 3.556 -24.257 1.00 69.19 97 SER A O 1
ATOM 767 N N . ASP A 1 98 ? 12.446 2.696 -26.213 1.00 70.88 98 ASP A N 1
ATOM 768 C CA . ASP A 1 98 ? 11.016 2.737 -25.893 1.00 70.88 98 ASP A CA 1
ATOM 769 C C . ASP A 1 98 ? 10.627 1.752 -24.777 1.00 70.88 98 ASP A C 1
ATOM 771 O O . ASP A 1 98 ? 9.850 2.106 -23.884 1.00 70.88 98 ASP A O 1
ATOM 775 N N . LYS A 1 99 ? 11.205 0.543 -24.785 1.00 74.31 99 LYS A N 1
ATOM 776 C CA . LYS A 1 99 ? 11.019 -0.478 -23.739 1.00 74.31 99 LYS A CA 1
ATOM 777 C C . LYS A 1 99 ? 11.556 -0.002 -22.388 1.00 74.31 99 LYS A C 1
ATOM 779 O O . LYS A 1 99 ? 10.817 0.012 -21.405 1.00 74.31 99 LYS A O 1
ATOM 784 N N . ASN A 1 100 ? 12.799 0.479 -22.362 1.00 80.38 100 ASN A N 1
ATOM 785 C CA . ASN A 1 100 ? 13.449 1.015 -21.166 1.00 80.38 100 ASN A CA 1
ATOM 786 C C . ASN A 1 100 ? 12.683 2.224 -20.617 1.00 80.38 100 ASN A C 1
ATOM 788 O O . ASN A 1 100 ? 12.536 2.354 -19.407 1.00 80.38 100 ASN A O 1
ATOM 792 N N . ARG A 1 101 ? 12.128 3.083 -21.485 1.00 83.00 101 ARG A N 1
ATOM 793 C CA . ARG A 1 101 ? 11.276 4.203 -21.056 1.00 83.00 101 ARG A CA 1
ATOM 794 C C . ARG A 1 101 ? 9.996 3.724 -20.368 1.00 83.00 101 ARG A C 1
ATOM 796 O O . ARG A 1 101 ? 9.584 4.330 -19.384 1.00 83.00 101 ARG A O 1
ATOM 803 N N . GLY A 1 102 ? 9.369 2.660 -20.873 1.00 85.06 102 GLY A N 1
ATOM 804 C CA . GLY A 1 102 ? 8.199 2.043 -20.242 1.00 85.06 102 GLY A CA 1
ATOM 805 C C . GLY A 1 102 ? 8.512 1.480 -18.854 1.00 85.06 102 GLY A C 1
ATOM 806 O O . GLY A 1 102 ? 7.798 1.773 -17.900 1.00 85.06 102 GLY A O 1
ATOM 807 N N . LEU A 1 103 ? 9.616 0.743 -18.730 1.00 87.00 103 LEU A N 1
ATOM 808 C CA . LEU A 1 103 ? 10.063 0.151 -17.465 1.00 87.00 103 LEU A CA 1
ATOM 809 C C . LEU A 1 103 ? 10.512 1.202 -16.446 1.00 87.00 103 LEU A C 1
ATOM 811 O O . LEU A 1 103 ? 10.123 1.138 -15.284 1.00 87.00 103 LEU A O 1
ATOM 815 N N . ALA A 1 104 ? 11.262 2.215 -16.883 1.00 88.69 104 ALA A N 1
ATOM 816 C CA . ALA A 1 104 ? 11.647 3.339 -16.037 1.00 88.69 104 ALA A CA 1
ATOM 817 C C . ALA A 1 104 ? 10.419 4.111 -15.539 1.00 88.69 104 ALA A C 1
ATOM 819 O O . ALA A 1 104 ? 10.391 4.555 -14.392 1.00 88.69 104 ALA A O 1
ATOM 820 N N . ARG A 1 105 ? 9.379 4.242 -16.377 1.00 90.50 105 ARG A N 1
ATOM 821 C CA . ARG A 1 105 ? 8.116 4.853 -15.961 1.00 90.50 105 ARG A CA 1
ATOM 822 C C . ARG A 1 105 ? 7.390 4.003 -14.919 1.00 90.50 105 ARG A C 1
ATOM 824 O O . ARG A 1 105 ? 6.994 4.557 -13.903 1.00 90.50 105 ARG A O 1
ATOM 831 N N . LEU A 1 106 ? 7.274 2.692 -15.140 1.00 89.88 106 LEU A N 1
ATOM 832 C CA . LEU A 1 106 ? 6.677 1.768 -14.171 1.00 89.88 106 LEU A CA 1
ATOM 833 C C . LEU A 1 106 ? 7.404 1.828 -12.819 1.00 89.88 106 LEU A C 1
ATOM 835 O O . LEU A 1 106 ? 6.754 1.925 -11.783 1.00 89.88 106 LEU A O 1
ATOM 839 N N . LEU A 1 107 ? 8.741 1.831 -12.826 1.00 91.75 107 LEU A N 1
ATOM 840 C CA . LEU A 1 107 ? 9.543 1.976 -11.611 1.00 91.75 107 LEU A CA 1
ATOM 841 C C . LEU A 1 107 ? 9.251 3.302 -10.896 1.00 91.75 107 LEU A C 1
ATOM 843 O O . LEU A 1 107 ? 9.014 3.309 -9.691 1.00 91.75 107 LEU A O 1
ATOM 847 N N . ALA A 1 108 ? 9.236 4.414 -11.634 1.00 93.44 108 ALA A N 1
ATOM 848 C CA . ALA A 1 108 ? 8.928 5.724 -11.071 1.00 93.44 108 ALA A CA 1
ATOM 849 C C . ALA A 1 108 ? 7.513 5.776 -10.472 1.00 93.44 108 ALA A C 1
ATOM 851 O O . ALA A 1 108 ? 7.337 6.320 -9.384 1.00 93.44 108 ALA A O 1
ATOM 852 N N . ASP A 1 109 ? 6.523 5.183 -11.144 1.00 92.56 109 ASP A N 1
ATOM 853 C CA . ASP A 1 109 ? 5.138 5.132 -10.670 1.00 92.56 109 ASP A CA 1
ATOM 854 C C . ASP A 1 109 ? 5.001 4.256 -9.407 1.00 92.56 109 ASP A C 1
ATOM 856 O O . ASP A 1 109 ? 4.321 4.661 -8.463 1.00 92.56 109 ASP A O 1
ATOM 860 N N . LEU A 1 110 ? 5.697 3.111 -9.335 1.00 91.25 110 LEU A N 1
ATOM 861 C CA . LEU A 1 110 ? 5.755 2.264 -8.133 1.00 91.25 110 LEU A CA 1
ATOM 862 C C . LEU A 1 110 ? 6.400 2.996 -6.949 1.00 91.25 110 LEU A C 1
ATOM 864 O O . LEU A 1 110 ? 5.856 2.981 -5.846 1.00 91.25 110 LEU A O 1
ATOM 868 N N . MET A 1 111 ? 7.525 3.683 -7.173 1.00 90.88 111 MET A N 1
ATOM 869 C CA . MET A 1 111 ? 8.181 4.485 -6.135 1.00 90.88 111 MET A CA 1
ATOM 870 C C . MET A 1 111 ? 7.297 5.648 -5.680 1.00 90.88 111 MET A C 1
ATOM 872 O O . MET A 1 111 ? 7.154 5.879 -4.484 1.00 90.88 111 MET A O 1
ATOM 876 N N . GLN A 1 112 ? 6.667 6.365 -6.615 1.00 90.88 112 GLN A N 1
ATOM 877 C CA . GLN A 1 112 ? 5.743 7.451 -6.291 1.00 90.88 112 GLN A CA 1
ATOM 878 C C . GLN A 1 112 ? 4.557 6.946 -5.463 1.00 90.88 112 GLN A C 1
ATOM 880 O O . GLN A 1 112 ? 4.139 7.619 -4.521 1.00 90.88 112 GLN A O 1
ATOM 885 N N . ASN A 1 113 ? 4.017 5.773 -5.797 1.00 90.12 113 ASN A N 1
ATOM 886 C CA . ASN A 1 113 ? 2.946 5.155 -5.031 1.00 90.12 113 ASN A CA 1
ATOM 887 C C . ASN A 1 113 ? 3.413 4.780 -3.612 1.00 90.12 113 ASN A C 1
ATOM 889 O O . ASN A 1 113 ? 2.751 5.167 -2.651 1.00 90.12 113 ASN A O 1
ATOM 893 N N . ALA A 1 114 ? 4.582 4.147 -3.463 1.00 88.44 114 ALA A N 1
ATOM 894 C CA . ALA A 1 114 ? 5.169 3.843 -2.155 1.00 88.44 114 ALA A CA 1
ATOM 895 C C .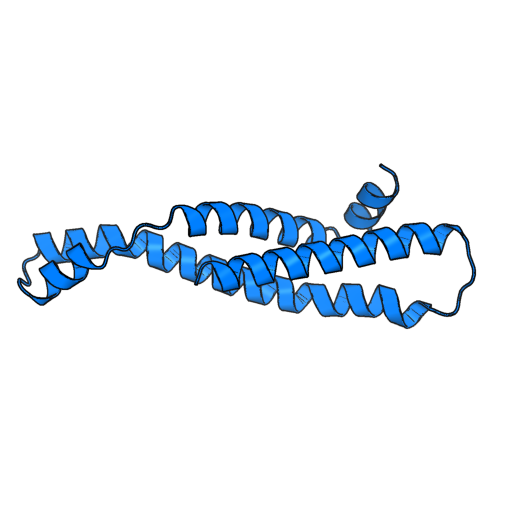 ALA A 1 114 ? 5.378 5.107 -1.298 1.00 88.44 114 ALA A C 1
ATOM 897 O O . ALA A 1 114 ? 4.962 5.146 -0.142 1.00 88.44 114 ALA A O 1
ATOM 898 N N . PHE A 1 115 ? 5.916 6.185 -1.881 1.00 89.38 115 PHE A N 1
ATOM 899 C CA . PHE A 1 115 ? 6.057 7.467 -1.182 1.00 89.38 115 PHE A CA 1
ATOM 900 C C . PHE A 1 115 ? 4.711 8.066 -0.767 1.00 89.38 115 PHE A C 1
ATOM 902 O O . PHE A 1 115 ? 4.607 8.663 0.302 1.00 89.38 115 PHE A O 1
ATOM 909 N N . ALA A 1 116 ? 3.667 7.911 -1.583 1.00 89.50 116 ALA A N 1
ATOM 910 C CA . ALA A 1 116 ? 2.339 8.400 -1.235 1.00 89.50 116 ALA A CA 1
ATOM 911 C C . ALA A 1 116 ? 1.757 7.674 -0.010 1.00 89.50 116 ALA A C 1
ATOM 913 O O . ALA A 1 116 ? 1.054 8.310 0.774 1.00 89.50 116 ALA A O 1
ATOM 914 N N . PHE A 1 117 ? 2.067 6.388 0.190 1.00 87.56 117 PHE A N 1
ATOM 915 C CA . PHE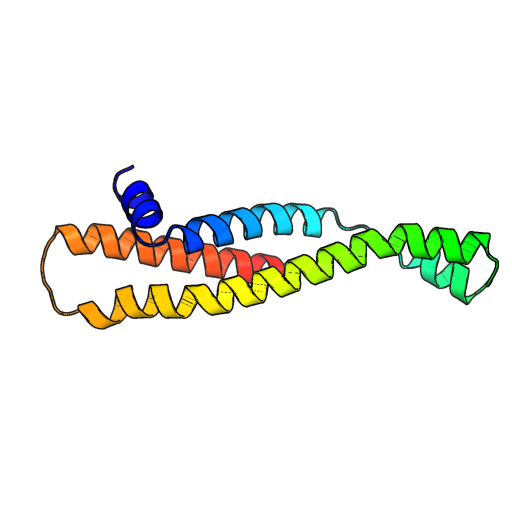 A 1 117 ? 1.715 5.682 1.425 1.00 87.56 117 PHE A CA 1
ATOM 916 C C . PHE A 1 117 ? 2.447 6.250 2.643 1.00 87.56 117 PHE A C 1
ATOM 918 O O . PHE A 1 117 ? 1.828 6.406 3.690 1.00 87.56 117 PHE A O 1
ATOM 925 N N . ASP A 1 118 ? 3.731 6.589 2.520 1.00 86.94 118 ASP A N 1
ATOM 926 C CA . ASP A 1 118 ? 4.512 7.128 3.641 1.00 86.94 118 ASP A CA 1
ATOM 927 C C . ASP A 1 118 ? 4.096 8.547 4.046 1.00 86.94 118 ASP A C 1
ATOM 929 O O . ASP A 1 118 ? 4.170 8.883 5.220 1.00 86.94 118 ASP A O 1
ATOM 933 N N . VAL A 1 119 ? 3.608 9.365 3.108 1.00 86.12 119 VAL A N 1
ATOM 934 C CA . VAL A 1 119 ? 3.052 10.699 3.415 1.00 86.12 119 VAL A CA 1
ATOM 935 C C . VAL A 1 119 ? 1.730 10.619 4.193 1.00 86.12 119 VAL A C 1
ATOM 937 O O . VAL A 1 119 ? 1.367 11.573 4.876 1.00 86.12 119 VAL A O 1
ATOM 940 N N . LEU A 1 120 ? 0.987 9.517 4.056 1.00 78.62 120 LEU A N 1
ATOM 941 C CA . LEU A 1 120 ? -0.321 9.321 4.691 1.00 78.62 120 LEU A CA 1
ATOM 942 C C . LEU A 1 120 ? -0.252 8.618 6.057 1.00 78.62 120 LEU A C 1
ATOM 944 O O . LEU A 1 120 ? -1.273 8.575 6.742 1.00 78.62 120 LEU A O 1
ATOM 948 N N . LYS A 1 121 ? 0.898 8.039 6.419 1.00 62.28 121 LYS A N 1
ATOM 949 C CA . LYS A 1 121 ? 1.148 7.469 7.754 1.00 62.28 121 LYS A CA 1
ATOM 950 C C . LYS A 1 121 ? 1.362 8.573 8.784 1.00 62.28 121 LYS A C 1
ATOM 952 O O . LYS A 1 121 ? 0.924 8.354 9.934 1.00 62.28 121 LYS A O 1
#

Secondary structure (DSSP, 8-state):
-HHHHHHHHH-HHHHHHHHHHHHHHHHHHTPPP-HHHHHHHHHS--HHHHHHHHHHHHHHHHHHHHHHHHHHHHHHHHHHHHHHHHHTTT---HHHHHHHHHHHHHHHHHHHHHHHHHHH-